Protein AF-A0A7Y2FWD7-F1 (afdb_monomer_lite)

pLDDT: mean 79.61, std 12.65, range [40.19, 91.19]

Sequence (61 aa):
MDSKLDPISLILYSVQGKKMPISMQYRDGLLSVGTMDLKPGVYFVLLRSESKYVPKRFIKI

Structure (mmCIF, N/CA/C/O backbone):
data_AF-A0A7Y2FWD7-F1
#
_entry.id   AF-A0A7Y2FWD7-F1
#
loop_
_atom_site.group_PDB
_atom_site.id
_atom_site.type_symbol
_atom_site.label_atom_id
_atom_site.label_alt_id
_atom_site.label_comp_id
_atom_site.label_asym_id
_atom_site.label_entity_id
_atom_site.label_seq_id
_atom_site.pdbx_PDB_ins_code
_atom_site.Cartn_x
_atom_site.Cartn_y
_atom_site.Cartn_z
_atom_site.occupancy
_atom_site.B_iso_or_equiv
_atom_site.auth_seq_id
_atom_site.auth_comp_id
_atom_site.auth_asym_id
_atom_site.auth_atom_id
_atom_site.pdbx_PDB_model_num
ATOM 1 N N . MET A 1 1 ? 15.999 -8.870 -24.251 1.00 40.19 1 MET A N 1
ATOM 2 C CA . MET A 1 1 ? 16.109 -7.584 -23.534 1.00 40.19 1 MET A CA 1
ATOM 3 C C . MET A 1 1 ? 15.304 -7.727 -22.263 1.00 40.19 1 MET A C 1
ATOM 5 O O . MET A 1 1 ? 14.083 -7.706 -22.335 1.00 40.19 1 MET A O 1
ATOM 9 N N . ASP A 1 2 ? 15.974 -7.973 -21.140 1.00 44.47 2 ASP A N 1
ATOM 10 C CA . ASP A 1 2 ? 15.332 -8.001 -19.829 1.00 44.47 2 ASP A CA 1
ATOM 11 C C . ASP A 1 2 ? 14.737 -6.625 -19.544 1.00 44.47 2 ASP A C 1
ATOM 13 O O . ASP A 1 2 ? 15.461 -5.641 -19.375 1.00 44.47 2 ASP A O 1
ATOM 17 N N . SER A 1 3 ? 13.409 -6.536 -19.537 1.00 47.03 3 SER A N 1
ATOM 18 C CA . SER A 1 3 ? 12.712 -5.369 -19.017 1.00 47.03 3 SER A CA 1
ATOM 19 C C . SER A 1 3 ? 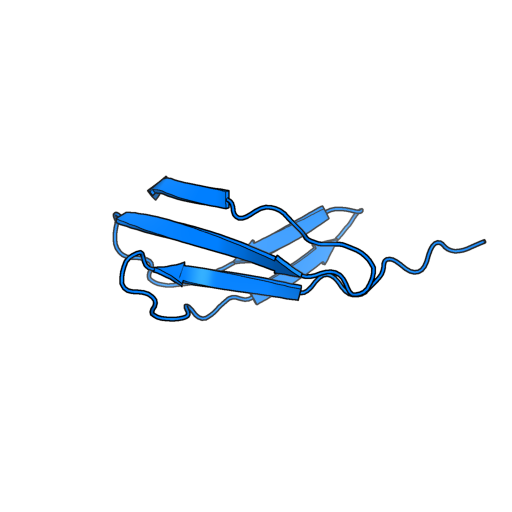13.002 -5.304 -17.522 1.00 47.03 3 SER A C 1
ATOM 21 O O .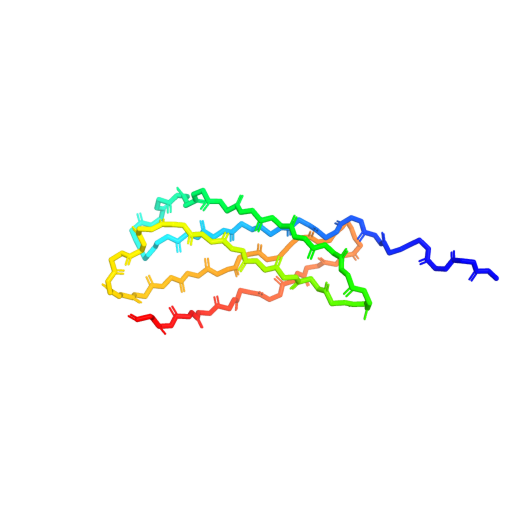 SER A 1 3 ? 12.292 -5.906 -16.720 1.00 47.03 3 SER A O 1
ATOM 23 N N . LYS A 1 4 ? 14.080 -4.607 -17.144 1.00 55.81 4 LYS A N 1
ATOM 24 C CA . LYS A 1 4 ? 14.276 -4.134 -15.775 1.00 55.81 4 LYS A CA 1
ATOM 25 C C . LYS A 1 4 ? 13.017 -3.359 -15.418 1.00 55.81 4 LYS A C 1
ATOM 27 O O . LYS A 1 4 ? 12.801 -2.263 -15.923 1.00 55.81 4 LYS A O 1
ATOM 32 N N . LEU A 1 5 ? 12.149 -3.978 -14.630 1.00 55.62 5 LEU A N 1
ATOM 33 C CA . LEU A 1 5 ? 11.006 -3.298 -14.052 1.00 55.62 5 LEU A CA 1
ATOM 34 C C . LEU A 1 5 ? 11.563 -2.139 -13.233 1.00 55.62 5 LEU A C 1
ATOM 36 O O . LEU A 1 5 ? 12.379 -2.363 -12.336 1.00 55.62 5 LEU A O 1
ATOM 40 N N . ASP A 1 6 ? 11.154 -0.918 -13.574 1.00 61.75 6 ASP A N 1
ATOM 41 C CA . ASP A 1 6 ? 11.475 0.254 -12.767 1.00 61.75 6 ASP A CA 1
ATOM 42 C C . ASP A 1 6 ? 11.090 -0.036 -11.313 1.00 61.75 6 ASP A C 1
ATOM 44 O O . ASP A 1 6 ? 10.040 -0.650 -11.081 1.00 61.75 6 ASP A O 1
ATOM 48 N N . PRO A 1 7 ? 11.900 0.372 -10.324 1.00 64.31 7 PRO A N 1
ATOM 49 C CA . PRO A 1 7 ? 11.625 0.054 -8.935 1.00 64.31 7 PRO A CA 1
ATOM 50 C C . PRO A 1 7 ? 10.250 0.609 -8.544 1.00 64.31 7 PRO A C 1
ATOM 52 O O . PRO A 1 7 ? 10.033 1.818 -8.454 1.00 64.31 7 PRO A O 1
ATOM 55 N N . ILE A 1 8 ? 9.295 -0.298 -8.333 1.00 75.50 8 ILE A N 1
ATOM 56 C CA . ILE A 1 8 ? 7.975 0.032 -7.809 1.00 75.50 8 ILE A CA 1
ATOM 57 C C . ILE A 1 8 ? 8.111 0.069 -6.293 1.00 75.50 8 ILE A C 1
ATOM 59 O O . ILE A 1 8 ? 8.316 -0.953 -5.642 1.00 75.50 8 ILE A O 1
ATOM 63 N N . SER A 1 9 ? 7.980 1.261 -5.726 1.00 78.06 9 SER A N 1
ATOM 64 C CA . SER A 1 9 ? 7.814 1.436 -4.287 1.00 78.06 9 SER A CA 1
ATOM 65 C C . SER A 1 9 ? 6.331 1.551 -3.957 1.00 78.06 9 SER A C 1
ATOM 67 O O . SER A 1 9 ? 5.561 2.182 -4.683 1.00 78.06 9 SER A O 1
ATOM 69 N N . LEU A 1 10 ? 5.920 0.921 -2.859 1.00 84.69 10 LEU A N 1
ATOM 70 C CA . LEU A 1 10 ? 4.563 1.007 -2.341 1.00 84.69 10 LEU A CA 1
ATOM 71 C C . LEU A 1 10 ? 4.597 1.616 -0.944 1.00 84.69 10 LEU A C 1
ATOM 73 O O . LEU A 1 10 ? 5.473 1.318 -0.135 1.00 84.69 10 LEU A O 1
ATOM 77 N N . ILE A 1 11 ? 3.646 2.498 -0.664 1.00 88.00 11 ILE A N 1
ATOM 78 C CA . ILE A 1 11 ? 3.461 3.092 0.652 1.00 88.00 11 ILE A CA 1
ATOM 79 C C . ILE A 1 11 ? 1.991 2.973 1.027 1.00 88.00 11 ILE A C 1
ATOM 81 O O . ILE A 1 11 ? 1.116 3.423 0.289 1.00 88.00 11 ILE A O 1
ATOM 85 N N . LEU A 1 12 ? 1.726 2.377 2.186 1.00 89.62 12 LEU A N 1
ATOM 86 C CA . LEU A 1 12 ? 0.392 2.270 2.759 1.00 89.62 12 LEU A CA 1
ATOM 87 C C . LEU A 1 12 ? 0.200 3.360 3.814 1.00 89.62 12 LEU A C 1
ATOM 89 O O . LEU A 1 12 ? 1.044 3.539 4.694 1.00 89.62 12 LEU A O 1
ATOM 93 N N . TYR A 1 13 ? -0.926 4.056 3.750 1.00 90.50 13 TYR A N 1
ATOM 94 C CA . TYR A 1 13 ? -1.333 5.047 4.734 1.00 90.50 13 TYR A CA 1
ATOM 95 C C . TYR A 1 13 ? -2.721 4.717 5.274 1.00 90.50 13 TYR A C 1
ATOM 97 O O . TYR A 1 13 ? -3.606 4.289 4.535 1.00 90.50 13 TYR A O 1
ATOM 105 N N . SER A 1 14 ? -2.927 4.952 6.566 1.00 90.81 14 SER A N 1
ATOM 106 C CA . SER A 1 14 ? -4.273 5.045 7.143 1.00 90.81 14 SER A CA 1
ATOM 107 C C . SER A 1 14 ? -4.983 6.318 6.670 1.00 90.81 14 SER A C 1
ATOM 109 O O . SER A 1 14 ? -4.327 7.283 6.274 1.00 90.81 14 SER A O 1
ATOM 111 N N . VAL A 1 15 ? -6.315 6.374 6.776 1.00 87.31 15 VAL A N 1
ATOM 112 C CA . VAL A 1 15 ? -7.105 7.590 6.478 1.00 87.31 15 VAL A CA 1
ATOM 113 C C . VAL A 1 15 ? -6.663 8.825 7.280 1.00 87.31 15 VAL A C 1
ATOM 115 O O . VAL A 1 15 ? -6.838 9.950 6.831 1.00 87.31 15 VAL A O 1
ATOM 118 N N . GLN A 1 16 ? -6.026 8.622 8.436 1.00 89.38 16 GLN A N 1
ATOM 119 C CA . GLN A 1 16 ? -5.464 9.682 9.282 1.00 89.38 16 GLN A CA 1
ATOM 120 C C . GLN A 1 16 ? -4.106 10.203 8.769 1.00 89.38 16 GLN A C 1
ATOM 122 O O . GLN A 1 16 ? -3.489 11.050 9.405 1.00 89.38 16 GLN A O 1
ATOM 127 N N . GLY A 1 17 ? -3.593 9.666 7.657 1.00 87.94 17 GLY A N 1
ATOM 128 C CA . GLY A 1 17 ? -2.301 10.041 7.079 1.00 87.94 17 GLY A CA 1
ATOM 129 C C . GLY A 1 17 ? -1.090 9.373 7.738 1.00 87.94 17 GLY A C 1
ATOM 130 O O . GLY A 1 17 ? 0.044 9.635 7.340 1.00 87.94 17 GLY A O 1
ATOM 131 N N . LYS A 1 18 ? -1.288 8.471 8.711 1.00 90.56 18 LYS A N 1
ATOM 132 C CA . LYS A 1 18 ? -0.188 7.700 9.313 1.00 90.56 18 LYS A CA 1
ATOM 133 C C . LYS A 1 18 ? 0.297 6.619 8.346 1.00 90.56 18 LYS A C 1
ATOM 135 O O . LYS A 1 18 ? -0.514 5.807 7.895 1.00 90.56 18 LYS A O 1
ATOM 140 N N . LYS A 1 19 ? 1.607 6.589 8.076 1.00 90.88 19 LYS A N 1
ATOM 141 C CA . LYS A 1 19 ? 2.276 5.540 7.289 1.00 90.88 19 LYS A CA 1
ATOM 142 C C . LYS A 1 19 ? 2.254 4.212 8.050 1.00 90.88 19 LYS A C 1
ATOM 144 O O . LYS A 1 19 ? 2.613 4.169 9.227 1.00 90.88 19 LYS A O 1
ATOM 149 N N . MET A 1 20 ? 1.853 3.146 7.368 1.00 91.00 20 MET A N 1
ATOM 150 C CA . MET A 1 20 ? 1.799 1.792 7.913 1.00 91.00 20 MET A CA 1
ATOM 151 C C . MET A 1 20 ? 3.044 0.998 7.497 1.00 91.00 20 MET A C 1
ATOM 153 O O . MET A 1 20 ? 3.508 1.149 6.362 1.00 91.00 20 MET A O 1
ATOM 157 N N . PRO A 1 21 ? 3.601 0.161 8.390 1.00 91.19 21 PRO A N 1
ATOM 158 C CA . PRO A 1 21 ? 4.665 -0.760 8.023 1.00 91.19 21 PRO A CA 1
ATOM 159 C C . PRO A 1 21 ? 4.118 -1.822 7.066 1.00 91.19 21 PRO A C 1
ATOM 161 O O . PRO A 1 21 ? 3.028 -2.365 7.269 1.00 91.19 21 PRO A O 1
ATOM 164 N N . ILE A 1 22 ? 4.885 -2.112 6.020 1.00 90.25 22 ILE A N 1
ATOM 165 C CA . ILE A 1 22 ? 4.551 -3.126 5.023 1.00 90.25 22 ILE A CA 1
ATOM 166 C C . ILE A 1 22 ? 5.777 -3.9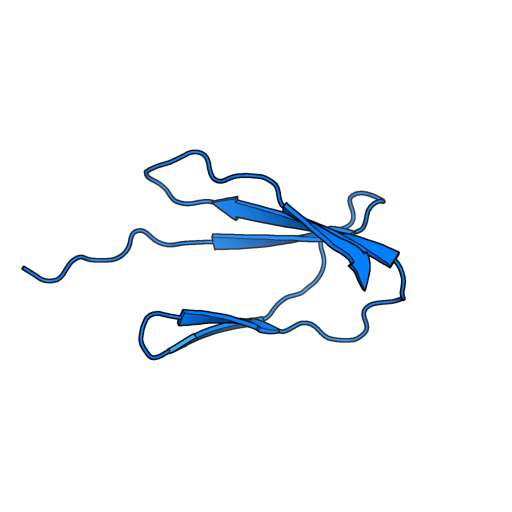80 4.717 1.00 90.25 22 ILE A C 1
ATOM 168 O O . ILE A 1 22 ? 6.912 -3.506 4.802 1.00 90.25 22 ILE A O 1
ATOM 172 N N . SER A 1 23 ? 5.534 -5.214 4.302 1.00 89.75 23 SER A N 1
ATOM 173 C CA . SER A 1 23 ? 6.494 -6.052 3.598 1.00 89.75 23 SER A CA 1
ATOM 174 C C . SER A 1 23 ? 6.095 -6.136 2.127 1.00 89.75 23 SER A C 1
ATOM 176 O O . SER A 1 23 ? 4.913 -6.136 1.781 1.00 89.75 23 SER A O 1
ATOM 178 N N . MET A 1 24 ? 7.091 -6.174 1.248 1.00 86.44 24 MET A N 1
ATOM 179 C CA . MET A 1 24 ? 6.892 -6.314 -0.191 1.00 86.44 24 MET A CA 1
ATOM 180 C C . MET A 1 24 ? 7.633 -7.555 -0.666 1.00 86.44 24 MET A C 1
ATOM 182 O O . MET A 1 24 ? 8.804 -7.738 -0.339 1.00 86.44 24 MET A O 1
ATOM 186 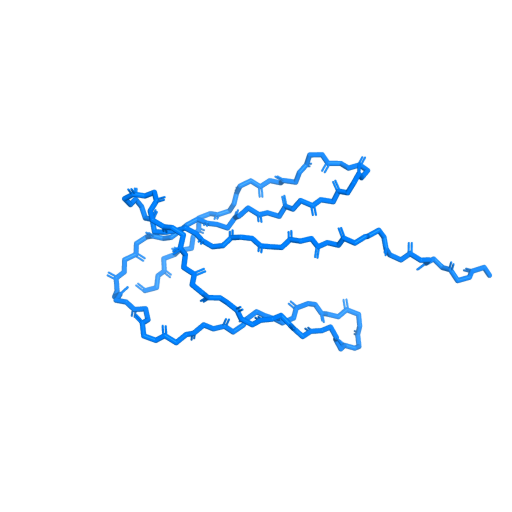N N . GLN A 1 25 ? 6.957 -8.390 -1.447 1.00 88.62 25 GLN A N 1
ATOM 187 C CA . GLN A 1 25 ? 7.549 -9.560 -2.077 1.00 88.62 25 GLN A CA 1
ATOM 188 C C . GLN A 1 25 ? 7.192 -9.563 -3.558 1.00 88.62 25 GLN A C 1
ATOM 190 O O . GLN A 1 25 ? 6.017 -9.524 -3.917 1.00 88.62 25 GLN A O 1
ATOM 195 N N . TYR A 1 26 ? 8.208 -9.616 -4.414 1.00 84.38 26 TYR A N 1
ATOM 196 C CA . TYR A 1 26 ? 8.019 -9.763 -5.851 1.00 84.38 26 TYR A CA 1
ATOM 197 C C . TYR A 1 26 ? 8.223 -11.225 -6.240 1.00 84.38 26 TYR A C 1
ATOM 199 O O . TYR A 1 26 ? 9.292 -11.784 -5.990 1.00 84.38 26 TYR A O 1
ATOM 207 N N . ARG A 1 27 ? 7.198 -11.859 -6.811 1.00 85.06 27 ARG A N 1
ATOM 208 C CA . ARG A 1 27 ? 7.248 -13.262 -7.231 1.00 85.06 27 ARG A CA 1
ATOM 209 C C . ARG A 1 27 ? 6.381 -13.464 -8.469 1.00 85.06 27 ARG A C 1
ATOM 211 O O . ARG A 1 27 ? 5.247 -13.001 -8.493 1.00 85.06 27 ARG A O 1
ATOM 218 N N . ASP A 1 28 ? 6.918 -14.142 -9.482 1.00 86.31 28 ASP A N 1
ATOM 219 C CA . ASP A 1 28 ? 6.177 -14.551 -10.686 1.00 86.31 28 ASP A CA 1
ATOM 220 C C . ASP A 1 28 ? 5.437 -13.391 -11.388 1.00 86.31 28 ASP A C 1
ATOM 222 O O . ASP A 1 28 ? 4.299 -13.522 -11.829 1.00 86.31 28 ASP A O 1
ATOM 226 N N . GLY A 1 29 ? 6.066 -12.211 -11.457 1.00 79.25 29 GLY A N 1
ATOM 227 C CA . GLY A 1 29 ? 5.467 -11.022 -12.074 1.00 79.25 29 GLY A CA 1
ATOM 228 C C . GLY A 1 29 ? 4.514 -10.230 -11.164 1.00 79.25 29 GLY A C 1
ATOM 229 O O . GLY A 1 29 ? 4.081 -9.136 -11.531 1.00 79.25 29 GLY A O 1
ATOM 230 N N . LEU A 1 30 ? 4.204 -10.746 -9.971 1.00 81.31 30 LEU A N 1
ATOM 231 C CA . LEU A 1 30 ? 3.252 -10.172 -9.024 1.00 81.31 30 LEU A CA 1
ATOM 232 C C . LEU A 1 30 ? 3.966 -9.530 -7.829 1.00 81.31 30 LEU A C 1
ATOM 234 O O . LEU A 1 30 ? 4.840 -10.128 -7.198 1.00 81.31 30 LEU A O 1
ATOM 238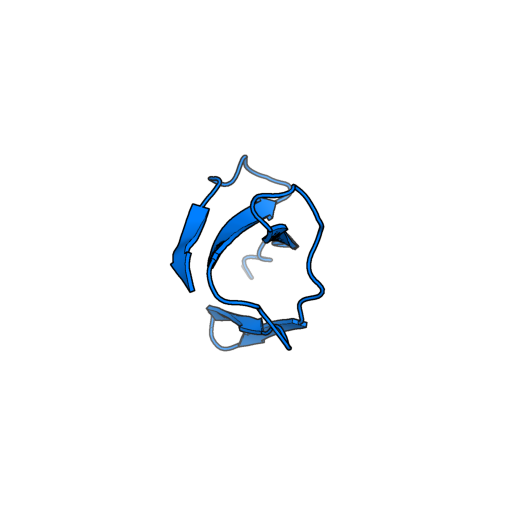 N N . LEU A 1 31 ? 3.543 -8.313 -7.479 1.00 81.69 31 LEU A N 1
ATOM 239 C CA .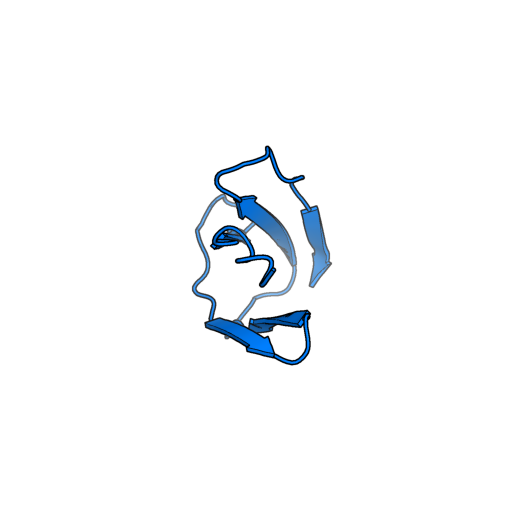 LEU A 1 31 ? 3.936 -7.648 -6.238 1.00 81.69 31 LEU A CA 1
ATOM 240 C C . LEU A 1 31 ? 2.917 -7.983 -5.144 1.00 81.69 31 LEU A C 1
ATOM 242 O O . LEU A 1 31 ? 1.798 -7.472 -5.149 1.00 81.69 31 LEU A O 1
ATOM 246 N N . SER A 1 32 ? 3.321 -8.826 -4.200 1.00 85.69 32 SER A N 1
ATOM 247 C CA . SER A 1 32 ? 2.559 -9.120 -2.989 1.00 85.69 32 SER A CA 1
ATOM 248 C C . SER A 1 32 ? 2.936 -8.140 -1.884 1.00 85.69 32 SER A C 1
ATOM 250 O O . SER A 1 32 ? 4.118 -7.880 -1.645 1.00 85.69 32 SER A O 1
ATOM 252 N N . VAL A 1 33 ? 1.928 -7.599 -1.202 1.00 85.44 33 VAL A N 1
ATOM 253 C CA . VAL A 1 33 ? 2.103 -6.653 -0.095 1.00 85.44 33 VAL A CA 1
ATOM 254 C C . VAL A 1 33 ? 1.496 -7.255 1.160 1.00 85.44 33 VAL A C 1
ATOM 256 O O . VAL A 1 33 ? 0.309 -7.572 1.185 1.00 85.44 33 VAL A O 1
ATOM 259 N N . GLY A 1 34 ? 2.319 -7.394 2.193 1.00 87.75 34 GLY A N 1
ATOM 260 C CA . GLY A 1 34 ? 1.910 -7.837 3.518 1.00 87.75 34 GLY A CA 1
ATOM 261 C C . GLY A 1 34 ? 1.974 -6.696 4.525 1.00 87.75 34 GLY A C 1
ATOM 262 O O . GLY A 1 34 ? 2.749 -5.751 4.386 1.00 87.75 34 GLY A O 1
ATOM 263 N N . THR A 1 35 ? 1.152 -6.775 5.560 1.00 87.31 35 THR A N 1
ATOM 264 C CA . THR A 1 35 ? 1.149 -5.838 6.686 1.00 87.31 35 THR A CA 1
ATOM 265 C C . THR A 1 35 ? 0.516 -6.535 7.886 1.00 87.31 35 THR A C 1
ATOM 267 O O . THR A 1 35 ? -0.265 -7.471 7.712 1.00 87.31 35 THR A O 1
ATOM 270 N N . MET A 1 36 ? 0.908 -6.141 9.094 1.00 84.06 36 MET A N 1
ATOM 271 C CA . MET A 1 36 ? 0.436 -6.742 10.344 1.00 84.06 36 MET A CA 1
ATOM 272 C C . MET A 1 36 ? -0.413 -5.724 11.109 1.00 84.06 36 MET A C 1
ATOM 274 O O . MET A 1 36 ? -0.158 -4.521 11.028 1.00 84.06 36 MET A O 1
ATOM 278 N N . ASP A 1 37 ? -1.416 -6.213 11.838 1.00 81.12 37 ASP A N 1
ATOM 279 C CA . ASP A 1 37 ? -2.226 -5.435 12.786 1.00 81.12 37 ASP A CA 1
ATOM 280 C C . ASP A 1 37 ? -2.936 -4.201 12.198 1.00 81.12 37 ASP A C 1
ATOM 282 O O . ASP A 1 37 ? -2.934 -3.107 12.777 1.00 81.12 37 ASP A O 1
ATOM 286 N N . LEU A 1 38 ? -3.592 -4.360 11.043 1.00 85.31 38 LEU A N 1
ATOM 287 C CA . LEU A 1 38 ? -4.495 -3.327 10.536 1.00 85.31 38 LEU A CA 1
ATOM 288 C C . LEU A 1 38 ? -5.827 -3.365 11.281 1.00 85.31 38 LEU A C 1
ATOM 290 O O . LEU A 1 38 ? -6.544 -4.363 11.270 1.00 85.31 38 LEU A O 1
ATOM 294 N N . LYS A 1 39 ? -6.176 -2.241 11.906 1.00 88.12 39 LYS A N 1
ATOM 295 C CA . LYS A 1 39 ? -7.524 -2.036 12.434 1.00 88.12 39 LYS A CA 1
ATOM 296 C C . LYS A 1 39 ? -8.508 -1.901 11.260 1.00 88.12 39 LYS A C 1
ATOM 298 O O . LYS A 1 39 ? -8.131 -1.314 10.246 1.00 88.12 39 LYS A O 1
ATOM 303 N N . PRO A 1 40 ? -9.761 -2.368 11.391 1.00 89.38 40 PRO A N 1
ATOM 304 C CA . PRO A 1 40 ? -10.780 -2.159 10.365 1.00 89.38 40 PRO A CA 1
ATOM 305 C C . PRO A 1 40 ? -10.916 -0.677 10.002 1.00 89.38 40 PRO A C 1
ATOM 307 O O . PRO A 1 40 ? -10.935 0.185 10.888 1.00 89.38 40 PRO A O 1
ATOM 310 N N . GLY A 1 41 ? -10.999 -0.366 8.709 1.00 89.06 41 GLY A N 1
ATOM 311 C CA . GLY A 1 41 ? -11.035 1.023 8.259 1.00 89.06 41 GLY A CA 1
ATOM 312 C C . GLY A 1 41 ? -10.633 1.254 6.807 1.00 89.06 41 GLY A C 1
ATOM 313 O O . GLY A 1 41 ? -10.454 0.334 6.011 1.00 89.06 41 GLY A O 1
ATOM 314 N N . VAL A 1 42 ? -10.513 2.536 6.456 1.00 89.12 42 VAL A N 1
ATOM 315 C CA . VAL A 1 42 ? -10.083 2.971 5.123 1.00 89.12 42 VAL A CA 1
ATOM 316 C C . VAL A 1 42 ? -8.591 3.275 5.138 1.00 89.12 42 VAL A C 1
ATOM 318 O O . VAL A 1 42 ? -8.087 4.028 5.976 1.00 89.12 42 VAL A O 1
ATOM 321 N N . TYR A 1 43 ? -7.902 2.717 4.157 1.00 90.50 43 TYR A N 1
ATOM 322 C CA . TYR A 1 43 ? -6.494 2.937 3.887 1.00 90.50 43 TYR A CA 1
ATOM 323 C C . TYR A 1 43 ? -6.325 3.410 2.449 1.00 90.50 43 TYR A C 1
ATOM 325 O O . TYR A 1 43 ? -7.185 3.180 1.596 1.00 90.50 43 TYR A O 1
ATOM 333 N N . PHE A 1 44 ? -5.206 4.061 2.161 1.00 88.94 44 PHE A N 1
ATOM 334 C CA . PHE A 1 44 ? -4.828 4.361 0.790 1.00 88.94 44 PHE A CA 1
ATOM 335 C C . PHE A 1 44 ? -3.403 3.916 0.501 1.00 88.94 44 PHE A C 1
ATOM 337 O O . PHE A 1 44 ? -2.490 4.048 1.317 1.00 88.94 44 PHE A O 1
ATOM 344 N N . VAL A 1 45 ? -3.240 3.372 -0.696 1.00 87.19 45 VAL A N 1
ATOM 345 C CA . VAL A 1 45 ? -1.981 2.890 -1.236 1.00 87.19 45 VAL A CA 1
ATOM 346 C C . VAL A 1 45 ? -1.467 3.906 -2.241 1.00 87.19 45 VAL A C 1
ATOM 348 O O . VAL A 1 45 ? -2.178 4.309 -3.166 1.00 87.19 45 VAL A O 1
ATOM 351 N N . LEU A 1 46 ? -0.214 4.302 -2.048 1.00 84.19 46 LEU A N 1
ATOM 352 C CA . LEU A 1 46 ? 0.572 5.065 -2.999 1.00 84.19 46 LEU A CA 1
ATOM 353 C C . LEU A 1 46 ? 1.594 4.135 -3.628 1.00 84.19 46 LEU A C 1
ATOM 355 O O . LEU A 1 46 ? 2.493 3.637 -2.956 1.00 84.19 46 LEU A O 1
ATOM 359 N N . LEU A 1 47 ? 1.448 3.919 -4.924 1.00 81.81 47 LEU A N 1
ATOM 360 C CA . LEU A 1 47 ? 2.491 3.325 -5.736 1.00 81.81 47 LEU A CA 1
ATOM 361 C C . LEU A 1 47 ? 3.359 4.464 -6.280 1.00 81.81 47 LEU A C 1
ATOM 363 O O . LEU A 1 47 ? 2.863 5.537 -6.625 1.00 81.81 47 LEU A O 1
ATOM 367 N N . ARG A 1 48 ? 4.663 4.251 -6.352 1.00 74.31 48 ARG A N 1
ATOM 368 C CA . ARG A 1 48 ? 5.591 5.180 -6.984 1.00 74.31 48 ARG A CA 1
ATOM 369 C C . ARG A 1 48 ? 6.554 4.370 -7.829 1.00 74.31 48 ARG A C 1
ATOM 371 O O . ARG A 1 48 ? 7.260 3.510 -7.312 1.00 74.31 48 ARG A O 1
ATOM 378 N N . SER A 1 49 ? 6.553 4.669 -9.118 1.00 73.19 49 SER A N 1
ATOM 379 C CA . SER A 1 49 ? 7.543 4.207 -10.081 1.00 73.19 49 SER A CA 1
ATOM 380 C C . SER A 1 49 ? 8.337 5.428 -10.538 1.00 73.19 49 SER A C 1
ATOM 382 O O . SER A 1 49 ? 7.776 6.523 -10.623 1.00 73.19 49 SER A O 1
ATOM 384 N N . GLU A 1 50 ? 9.635 5.271 -10.790 1.00 68.69 50 GLU A N 1
ATOM 385 C CA . GLU A 1 50 ? 10.497 6.376 -11.238 1.00 68.69 50 GLU A CA 1
ATOM 386 C C . GLU A 1 50 ? 10.022 6.994 -12.558 1.00 68.69 50 GLU A C 1
ATOM 388 O O . GLU A 1 50 ? 10.211 8.187 -12.785 1.00 68.69 50 GLU A O 1
ATOM 393 N N . SER A 1 51 ? 9.337 6.212 -13.392 1.00 64.81 51 SER A N 1
ATOM 394 C CA . SER A 1 51 ? 8.952 6.614 -14.740 1.00 64.81 51 SER A CA 1
ATOM 395 C C . SER A 1 51 ? 7.516 7.136 -14.869 1.00 64.81 51 SER A C 1
ATOM 397 O O . SER A 1 51 ? 7.190 7.705 -15.913 1.00 64.81 51 SER A O 1
ATOM 399 N N . LYS A 1 52 ? 6.636 6.995 -13.857 1.00 62.78 52 LYS A N 1
ATOM 400 C CA . LYS A 1 52 ? 5.216 7.410 -13.957 1.00 62.78 52 LYS A CA 1
ATOM 401 C C . LYS A 1 52 ? 4.561 7.788 -12.624 1.00 62.78 52 LYS A C 1
ATOM 403 O O . LYS A 1 52 ? 4.768 7.148 -11.594 1.00 62.78 52 LYS A O 1
ATOM 408 N N . TYR A 1 53 ? 3.652 8.766 -12.689 1.00 57.53 53 TYR A N 1
ATOM 409 C CA . TYR A 1 53 ? 2.624 8.984 -11.666 1.00 57.53 53 TYR A CA 1
ATOM 410 C C . TYR A 1 53 ? 1.740 7.738 -11.563 1.00 57.53 53 TYR A C 1
ATOM 412 O O . TYR A 1 53 ? 1.119 7.337 -12.548 1.00 57.53 53 TYR A O 1
ATOM 420 N N . VAL A 1 54 ? 1.670 7.130 -10.378 1.00 64.88 54 VAL A N 1
ATOM 421 C CA . VAL A 1 54 ? 0.858 5.928 -10.154 1.00 64.88 54 VAL A CA 1
ATOM 422 C C . VAL A 1 54 ? -0.387 6.296 -9.335 1.00 64.88 54 VAL A C 1
ATOM 424 O O . VAL A 1 54 ? -0.293 7.096 -8.399 1.00 64.88 54 VAL A O 1
ATOM 427 N N . PRO A 1 55 ? -1.575 5.768 -9.686 1.00 66.56 55 PRO A N 1
ATOM 428 C CA . PRO A 1 55 ? -2.835 6.144 -9.054 1.00 66.56 55 PRO A CA 1
ATOM 429 C C . PRO A 1 55 ? -2.868 5.859 -7.550 1.00 66.56 55 PRO A C 1
ATOM 431 O O . PRO A 1 55 ? -2.452 4.793 -7.093 1.00 66.56 55 PRO A O 1
ATOM 434 N N . LYS A 1 56 ? -3.464 6.791 -6.795 1.00 74.25 56 LYS A N 1
ATOM 435 C CA . LYS A 1 56 ? -3.893 6.539 -5.415 1.00 74.25 56 LYS A CA 1
ATOM 436 C C . LYS A 1 56 ? -5.023 5.515 -5.449 1.00 74.25 56 LYS A C 1
ATOM 438 O O . LYS A 1 56 ? -6.013 5.730 -6.148 1.00 74.25 56 LYS A O 1
ATOM 443 N N . ARG A 1 57 ? -4.904 4.425 -4.691 1.00 80.62 57 ARG A N 1
ATOM 444 C CA . ARG A 1 57 ? -6.000 3.459 -4.524 1.00 80.62 57 ARG A CA 1
ATOM 445 C C . ARG A 1 57 ? -6.455 3.408 -3.080 1.00 80.62 57 ARG A C 1
ATOM 447 O O . ARG A 1 57 ? -5.625 3.286 -2.186 1.00 80.62 57 ARG A O 1
ATOM 454 N N . PHE A 1 58 ? -7.763 3.483 -2.871 1.00 83.00 58 PHE A N 1
ATOM 455 C CA . PHE A 1 58 ? -8.374 3.301 -1.560 1.00 83.00 58 PHE A CA 1
ATOM 456 C C . PHE A 1 58 ? -8.721 1.830 -1.360 1.00 83.00 58 PHE A C 1
ATOM 458 O O . PHE A 1 58 ? -9.241 1.183 -2.268 1.00 83.00 58 PHE A O 1
ATOM 465 N N . ILE A 1 59 ? -8.420 1.316 -0.175 1.00 84.81 59 ILE A N 1
ATOM 466 C CA . ILE A 1 59 ? -8.713 -0.053 0.234 1.00 84.81 59 ILE A CA 1
ATOM 467 C C . ILE A 1 59 ? -9.495 0.034 1.538 1.00 84.81 59 ILE A C 1
ATOM 469 O O . ILE A 1 59 ? -9.074 0.714 2.476 1.00 84.81 59 ILE A O 1
ATOM 473 N N . LYS A 1 60 ? -10.648 -0.632 1.578 1.00 85.75 60 LYS A N 1
ATOM 474 C CA . LYS A 1 60 ? -11.409 -0.840 2.806 1.00 85.75 60 LYS A CA 1
ATOM 475 C C . LYS A 1 60 ? -11.095 -2.243 3.310 1.00 85.75 60 LYS A C 1
ATOM 477 O O . LYS A 1 60 ? -11.236 -3.192 2.542 1.00 85.75 60 LYS A O 1
ATOM 482 N N . ILE A 1 61 ? -10.646 -2.327 4.557 1.00 82.44 61 ILE A N 1
ATOM 483 C CA . ILE A 1 61 ? -10.376 -3.576 5.276 1.00 82.44 61 ILE A CA 1
ATOM 484 C C . ILE A 1 61 ? -11.430 -3.739 6.358 1.00 82.44 61 ILE A C 1
ATOM 486 O O . ILE A 1 61 ? -11.710 -2.728 7.051 1.00 82.44 61 ILE A O 1
#

Radius of gyration: 12.92 Å; chains: 1; bounding box: 28×25×36 Å

Foldseek 3Di:
DPPPQFDKDKWKAAPVRDTFDWDWDDDPNDIDIDGPDDDFHKMWMAIDGPVDRDDIDIDGD

Secondary structure (DSSP, 8-state):
--------EEEEEETTSPEEP-EEEEETTEEEEE-S-PPSSEEEEEEEETTEE---EEEE-